Protein AF-A8DVG6-F1 (afdb_monomer_lite)

Foldseek 3Di:
DAELNDDDDDDLQLLCQDPPWPSVVCSVVQDQPPVSDRDDYHPHDPQLVVQVSVCSVPVAHADDPVDELVNSVVVCVVGVHDPVSHDPVHVCRNCVVVVVVVVVDVVVPPPPPVPPPDDDDDDDDDDDDDPDDPPCVVVVVVVVVCVVDLPPDPVSVVVVVVVVVVVVVVD

pLDDT: mean 78.02, std 19.77, range [29.88, 98.38]

Structure (mmCIF, N/CA/C/O backbone):
data_AF-A8DVG6-F1
#
_entry.id   AF-A8DVG6-F1
#
loop_
_atom_site.group_PDB
_atom_site.id
_atom_site.type_symbol
_atom_site.label_atom_id
_atom_site.label_alt_id
_atom_site.label_comp_id
_atom_site.label_asym_id
_atom_site.label_entity_id
_atom_site.label_seq_id
_atom_site.pdbx_PDB_ins_code
_atom_site.Cartn_x
_atom_site.Cartn_y
_atom_site.Cartn_z
_atom_site.occupancy
_atom_site.B_iso_or_equiv
_atom_site.auth_seq_id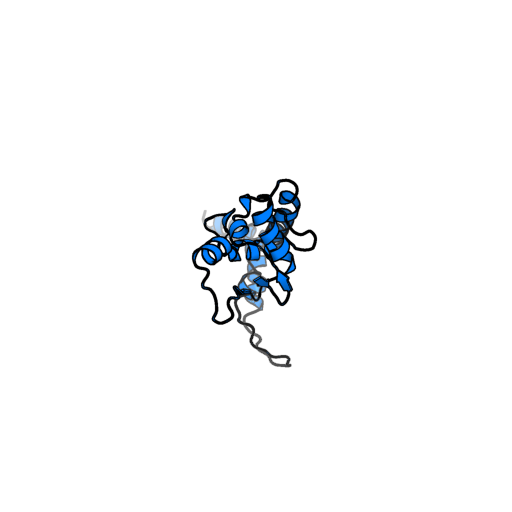
_atom_site.auth_comp_id
_atom_site.auth_asym_id
_atom_site.auth_atom_id
_atom_site.pdbx_PDB_model_num
ATOM 1 N N . ILE A 1 1 ? -8.497 -8.583 9.892 1.00 94.69 1 ILE A N 1
ATOM 2 C CA . ILE A 1 1 ? -8.525 -8.550 8.412 1.00 94.69 1 ILE A CA 1
ATOM 3 C C . ILE A 1 1 ? -7.588 -9.636 7.915 1.00 94.69 1 ILE A C 1
ATOM 5 O O . ILE A 1 1 ? -6.422 -9.610 8.275 1.00 94.69 1 ILE A O 1
ATOM 9 N N . ASN A 1 2 ? -8.093 -10.615 7.179 1.00 96.44 2 ASN A N 1
ATOM 10 C CA . ASN A 1 2 ? -7.319 -11.698 6.592 1.00 96.44 2 ASN A CA 1
ATOM 11 C C . ASN A 1 2 ? -7.076 -11.388 5.108 1.00 96.44 2 ASN A C 1
ATOM 13 O O . ASN A 1 2 ? -8.038 -11.193 4.368 1.00 96.44 2 ASN A O 1
ATOM 17 N N . VAL A 1 3 ? -5.812 -11.303 4.694 1.00 98.06 3 VAL A N 1
ATOM 18 C CA . VAL A 1 3 ? -5.409 -11.004 3.315 1.00 98.06 3 VAL A CA 1
ATOM 19 C C . VAL A 1 3 ? -4.512 -12.124 2.804 1.00 98.06 3 VAL A C 1
ATOM 21 O O . VAL A 1 3 ? -3.458 -12.367 3.383 1.00 98.06 3 VAL A O 1
ATOM 24 N N . GLY A 1 4 ? -4.937 -12.846 1.766 1.00 96.19 4 GLY A N 1
ATOM 25 C CA . GLY A 1 4 ? -4.164 -13.951 1.184 1.00 96.19 4 GLY A CA 1
ATOM 26 C C . GLY A 1 4 ? -3.824 -15.065 2.186 1.00 96.19 4 GLY A C 1
ATOM 27 O O . GLY A 1 4 ? -2.774 -15.693 2.083 1.00 96.19 4 GLY A O 1
ATOM 28 N N . GLY A 1 5 ? -4.658 -15.259 3.215 1.00 95.31 5 GLY A N 1
ATOM 29 C CA . GLY A 1 5 ? -4.416 -16.204 4.309 1.00 95.31 5 GLY A CA 1
ATOM 30 C C . GLY A 1 5 ? -3.637 -15.631 5.501 1.00 95.31 5 GLY A C 1
ATOM 31 O O . GLY A 1 5 ? -3.538 -16.298 6.532 1.00 95.31 5 GLY A O 1
ATOM 32 N N . PHE A 1 6 ? -3.123 -14.399 5.414 1.00 96.62 6 PHE A N 1
ATOM 33 C CA . PHE A 1 6 ? -2.393 -13.738 6.496 1.00 96.62 6 PHE A CA 1
ATOM 34 C C . PHE A 1 6 ? -3.321 -12.860 7.330 1.00 96.62 6 PHE A C 1
ATOM 36 O O . PHE A 1 6 ? -4.011 -11.972 6.827 1.00 96.62 6 PHE A O 1
ATOM 43 N N . ARG A 1 7 ? -3.334 -13.095 8.643 1.00 96.19 7 ARG A N 1
ATOM 44 C CA . ARG A 1 7 ? -4.193 -12.362 9.573 1.00 96.19 7 ARG A CA 1
ATOM 45 C C . ARG A 1 7 ? -3.511 -11.091 10.073 1.00 96.19 7 ARG A C 1
ATOM 47 O O . ARG A 1 7 ? -2.473 -11.138 10.724 1.00 96.19 7 ARG A O 1
ATOM 54 N N . HIS A 1 8 ? -4.169 -9.964 9.835 1.00 96.25 8 HIS A N 1
ATOM 55 C CA . HIS A 1 8 ? -3.801 -8.642 10.325 1.00 96.25 8 HIS A CA 1
ATOM 56 C C . HIS A 1 8 ? -4.822 -8.146 11.349 1.00 96.25 8 HIS A C 1
ATOM 58 O O . HIS A 1 8 ? -6.034 -8.136 11.094 1.00 96.25 8 HIS A O 1
ATOM 64 N N . GLU A 1 9 ? -4.328 -7.685 12.493 1.00 94.62 9 GLU A N 1
ATOM 65 C CA . GLU A 1 9 ? -5.139 -7.114 13.568 1.00 94.62 9 GLU A CA 1
ATOM 66 C C . GLU A 1 9 ? -4.859 -5.613 13.710 1.00 94.62 9 GLU A C 1
ATOM 68 O O . GLU A 1 9 ? -3.718 -5.147 13.627 1.00 94.62 9 GLU A O 1
ATOM 73 N N . THR A 1 10 ? -5.929 -4.833 13.849 1.00 94.88 10 THR A N 1
ATOM 74 C CA . THR A 1 10 ? -5.882 -3.371 13.948 1.00 94.88 10 THR A CA 1
ATOM 75 C C . THR A 1 10 ? -7.181 -2.840 14.554 1.00 94.88 10 THR A C 1
ATOM 77 O O . THR A 1 10 ? -8.168 -3.576 14.641 1.00 94.88 10 THR A O 1
ATOM 80 N N . SER A 1 11 ? -7.185 -1.582 14.999 1.00 94.25 11 SER A N 1
ATOM 81 C CA . SER A 1 11 ? -8.374 -0.933 15.545 1.00 94.25 11 SER A CA 1
ATOM 82 C C . SER A 1 11 ? -9.199 -0.266 14.445 1.00 94.25 11 SER A C 1
ATOM 84 O O . SER A 1 11 ? -8.673 0.172 13.423 1.00 94.25 11 SER A O 1
ATOM 86 N N . VAL A 1 12 ? -10.505 -0.129 14.689 1.00 93.25 12 VAL A N 1
ATOM 87 C CA . VAL A 1 12 ? -11.423 0.612 13.803 1.00 93.25 12 VAL A CA 1
ATOM 88 C C . VAL A 1 12 ? -10.947 2.056 13.612 1.00 93.25 12 VAL A C 1
ATOM 90 O O . VAL A 1 12 ? -10.972 2.559 12.497 1.00 93.25 12 VAL A O 1
ATOM 93 N N . SER A 1 13 ? -10.423 2.684 14.670 1.00 95.00 13 SER A N 1
ATOM 94 C CA . SER A 1 13 ? -9.873 4.042 14.607 1.00 95.00 13 SER A CA 1
ATOM 95 C C . SER A 1 13 ? -8.691 4.170 13.646 1.00 95.00 13 SER A C 1
ATOM 97 O O . SER A 1 13 ? -8.609 5.154 12.926 1.00 95.00 13 SER A O 1
ATOM 99 N N . THR A 1 14 ? -7.801 3.171 13.576 1.00 97.06 14 THR A N 1
ATOM 100 C CA . THR A 1 14 ? -6.689 3.188 12.614 1.00 97.06 14 THR A CA 1
ATOM 101 C C . THR A 1 14 ? -7.210 3.217 11.183 1.00 97.06 14 THR A C 1
ATOM 103 O O . THR A 1 14 ? -6.720 3.989 10.369 1.00 97.06 14 THR A O 1
ATOM 106 N N . LEU A 1 15 ? -8.237 2.425 10.877 1.00 96.50 15 LEU A N 1
ATOM 107 C CA . LEU A 1 15 ? -8.809 2.367 9.531 1.00 96.50 15 LEU A CA 1
ATOM 108 C C . LEU A 1 15 ? -9.528 3.663 9.121 1.00 96.50 15 LEU A C 1
ATOM 110 O O . LEU A 1 15 ? -9.704 3.906 7.934 1.00 96.50 15 LEU A O 1
ATOM 114 N N . GLN A 1 16 ? -9.908 4.504 10.084 1.00 95.75 16 GLN A N 1
ATOM 115 C CA . GLN A 1 16 ? -10.528 5.812 9.847 1.00 95.75 16 GLN A CA 1
ATOM 116 C C . GLN A 1 16 ? -9.510 6.940 9.633 1.00 95.75 16 GLN A C 1
ATOM 118 O O . GLN A 1 16 ? -9.902 8.042 9.260 1.00 95.75 16 GLN A O 1
ATOM 123 N N . ASN A 1 17 ? -8.212 6.691 9.850 1.00 97.25 17 ASN A N 1
ATOM 124 C CA . ASN A 1 17 ? -7.181 7.724 9.708 1.00 97.25 17 ASN A CA 1
ATOM 125 C C . ASN A 1 17 ? -7.035 8.233 8.267 1.00 97.25 17 ASN A C 1
ATOM 127 O O . ASN A 1 17 ? -6.629 9.376 8.073 1.00 97.25 17 ASN A O 1
ATOM 131 N N . ILE A 1 18 ? -7.346 7.394 7.275 1.00 97.19 18 ILE A N 1
ATOM 132 C CA . ILE A 1 18 ? -7.311 7.754 5.855 1.00 97.19 18 ILE A CA 1
ATOM 133 C C . ILE A 1 18 ? -8.742 7.632 5.310 1.00 97.19 18 ILE A C 1
ATOM 135 O O . ILE A 1 18 ? -9.175 6.513 5.020 1.00 97.19 18 ILE A O 1
ATOM 139 N N . PRO A 1 19 ? -9.500 8.741 5.225 1.00 95.88 19 PRO A N 1
ATOM 140 C CA . PRO A 1 19 ? -10.881 8.720 4.749 1.00 95.88 19 PRO A CA 1
ATOM 141 C C . PRO A 1 19 ? -10.953 8.407 3.251 1.00 95.88 19 PRO A C 1
ATOM 143 O O . PRO A 1 19 ? -9.937 8.410 2.560 1.00 95.88 19 PRO A O 1
ATOM 146 N N . ASP A 1 20 ? -12.165 8.150 2.759 1.00 95.19 20 ASP A N 1
ATOM 147 C CA . ASP A 1 20 ? -12.452 7.879 1.343 1.00 95.19 20 ASP A CA 1
ATOM 148 C C . ASP A 1 20 ? -11.704 6.671 0.754 1.00 95.19 20 ASP A C 1
ATOM 150 O O . ASP A 1 20 ? -11.517 6.555 -0.455 1.00 95.19 20 ASP A O 1
ATOM 154 N N . THR A 1 21 ? -11.326 5.723 1.611 1.00 97.44 21 THR A N 1
ATOM 155 C CA . THR A 1 21 ? -10.641 4.489 1.222 1.00 97.44 21 THR A CA 1
ATOM 156 C C . THR A 1 21 ? -11.493 3.266 1.525 1.00 97.44 21 THR A C 1
ATOM 158 O O . THR A 1 21 ? -12.369 3.280 2.391 1.00 97.44 21 THR A O 1
ATOM 161 N N . ARG A 1 22 ? -11.198 2.131 0.882 1.00 96.44 22 ARG A N 1
ATOM 162 C CA . ARG A 1 22 ? -11.956 0.890 1.115 1.00 96.44 22 ARG A CA 1
ATOM 163 C C . ARG A 1 22 ? -12.000 0.501 2.597 1.00 96.44 22 ARG A C 1
ATOM 165 O O . ARG A 1 22 ? -13.037 0.050 3.084 1.00 96.44 22 ARG A O 1
ATOM 172 N N . LEU A 1 23 ? -10.885 0.646 3.316 1.00 96.31 23 LEU A N 1
ATOM 173 C CA . LEU A 1 23 ? -10.833 0.269 4.728 1.00 96.31 23 LEU A CA 1
ATOM 174 C C . LEU A 1 23 ? -11.576 1.260 5.628 1.00 96.31 23 LEU A C 1
ATOM 176 O O . LEU A 1 23 ? -12.167 0.807 6.610 1.00 96.31 23 LEU A O 1
ATOM 180 N N . SER A 1 24 ? -11.606 2.557 5.300 1.00 95.94 24 SER A N 1
ATOM 181 C CA . SER A 1 24 ? -12.407 3.522 6.067 1.00 95.94 24 SER A CA 1
ATOM 182 C C . SER A 1 24 ? -13.899 3.226 5.924 1.00 95.94 24 SER A C 1
ATOM 184 O O . SER A 1 24 ? -14.617 3.174 6.921 1.00 95.94 24 SER A O 1
ATOM 186 N N . TRP A 1 25 ? -14.346 2.878 4.716 1.00 94.19 25 TRP A N 1
ATOM 187 C CA . TRP A 1 25 ? -15.733 2.492 4.446 1.00 94.19 25 TRP A CA 1
ATOM 188 C C . TRP A 1 25 ? -16.127 1.216 5.192 1.00 94.19 25 TRP A C 1
ATOM 190 O O . TRP A 1 25 ? -17.243 1.102 5.703 1.00 94.19 25 TRP A O 1
ATOM 200 N N . ILE A 1 26 ? -15.206 0.252 5.290 1.00 92.38 26 ILE A N 1
ATOM 201 C CA . ILE A 1 26 ? -15.401 -0.954 6.101 1.00 92.38 26 ILE A CA 1
ATOM 202 C C . ILE A 1 26 ? -15.481 -0.603 7.584 1.00 92.38 26 ILE A C 1
ATOM 204 O O . ILE A 1 26 ? -16.302 -1.174 8.293 1.00 92.38 26 ILE A O 1
ATOM 208 N N . ALA A 1 27 ? -14.645 0.315 8.070 1.00 92.19 27 ALA A N 1
ATOM 209 C CA . ALA A 1 27 ? -14.653 0.742 9.464 1.00 92.19 27 ALA A CA 1
ATOM 210 C C . ALA A 1 27 ? -15.994 1.387 9.849 1.00 92.19 27 ALA A C 1
ATOM 212 O O . ALA A 1 27 ? -16.570 1.030 10.881 1.00 92.19 27 ALA A O 1
ATOM 213 N N . GLU A 1 28 ? -16.513 2.266 8.991 1.00 89.88 28 GLU A N 1
ATOM 214 C CA . GLU A 1 28 ? -17.798 2.956 9.156 1.00 89.88 28 GLU A CA 1
ATOM 215 C C . GLU A 1 28 ? -18.992 2.001 9.114 1.00 89.88 28 GLU A C 1
ATOM 217 O O . GLU A 1 28 ? -19.860 2.056 9.982 1.00 89.88 28 GLU A O 1
ATOM 222 N N . ASN A 1 29 ? -19.004 1.074 8.155 1.00 87.38 29 ASN A N 1
ATOM 223 C CA . ASN A 1 29 ? -20.103 0.125 7.960 1.00 87.38 29 ASN A CA 1
ATOM 224 C C . ASN A 1 29 ? -19.884 -1.206 8.685 1.00 87.38 29 ASN A C 1
ATOM 226 O O . ASN A 1 29 ? -20.497 -2.217 8.339 1.00 87.38 29 ASN A O 1
ATOM 230 N N . SER A 1 30 ? -18.980 -1.240 9.665 1.00 79.31 30 SER A N 1
ATOM 231 C CA . SER A 1 30 ? -18.572 -2.498 10.276 1.00 79.31 30 SER A CA 1
ATOM 232 C C . SER A 1 30 ? -19.688 -3.112 11.123 1.00 79.31 30 SER A C 1
ATOM 234 O O . SER A 1 30 ? -19.891 -2.755 12.284 1.00 79.31 30 SER A O 1
ATOM 236 N N . THR A 1 31 ? -20.386 -4.094 10.556 1.00 72.06 31 THR A N 1
ATOM 237 C CA . THR A 1 31 ? -21.372 -4.897 11.277 1.00 72.06 31 THR A CA 1
ATOM 238 C C . THR A 1 31 ? -20.671 -5.936 12.139 1.00 72.06 31 THR A C 1
ATOM 240 O O . THR A 1 31 ? -19.675 -6.547 11.751 1.00 72.06 31 THR A O 1
ATOM 243 N N . VAL A 1 32 ? -21.183 -6.127 13.346 1.00 73.62 32 VAL A N 1
ATOM 244 C CA . VAL A 1 32 ? -20.707 -7.165 14.253 1.00 73.62 32 VAL A CA 1
ATOM 245 C C . VAL A 1 32 ? -21.333 -8.490 13.807 1.00 73.62 32 VAL A C 1
ATOM 247 O O . VAL A 1 32 ? -22.556 -8.575 13.728 1.00 73.62 32 VAL A O 1
ATOM 250 N N . ASN A 1 33 ? -20.519 -9.499 13.472 1.00 70.56 33 ASN A N 1
ATOM 251 C CA . ASN A 1 33 ? -21.037 -10.830 13.119 1.00 70.56 33 ASN A CA 1
ATOM 252 C C . ASN A 1 33 ? -21.679 -11.503 14.347 1.00 70.56 33 ASN A C 1
ATOM 254 O O . ASN A 1 33 ? -21.423 -11.084 15.476 1.00 70.56 33 ASN A O 1
ATOM 258 N N . GLU A 1 34 ? -22.444 -12.581 14.139 1.00 62.72 34 GLU A N 1
ATOM 259 C CA . GLU A 1 34 ? -23.139 -13.336 15.204 1.00 62.72 34 GLU A CA 1
ATOM 260 C C . GLU A 1 34 ? -22.212 -13.746 16.371 1.00 62.72 34 GLU A C 1
ATOM 262 O O . GLU A 1 34 ? -22.628 -13.745 17.527 1.00 62.72 34 GLU A O 1
ATOM 267 N N . ASP A 1 35 ? -20.924 -13.974 16.090 1.00 68.44 35 ASP A N 1
ATOM 268 C CA . ASP A 1 35 ? -19.878 -14.310 17.070 1.00 68.44 35 ASP A CA 1
ATOM 269 C C . ASP A 1 35 ? -19.210 -13.099 17.757 1.00 68.44 35 ASP A C 1
ATOM 271 O O . ASP A 1 35 ? -18.145 -13.225 18.369 1.00 68.44 35 ASP A O 1
ATOM 275 N N . ASN A 1 36 ? -19.756 -11.891 17.613 1.00 67.06 36 ASN A N 1
ATOM 276 C CA . ASN A 1 36 ? -19.136 -10.632 18.042 1.00 67.06 36 ASN A CA 1
ATOM 277 C C . ASN A 1 36 ? -17.747 -10.332 17.435 1.00 67.06 36 ASN A C 1
ATOM 279 O O . ASN A 1 36 ? -17.012 -9.467 17.920 1.00 67.06 36 ASN A O 1
ATOM 283 N N . LYS A 1 37 ? -17.373 -11.012 16.346 1.00 68.94 37 LYS A N 1
ATOM 284 C CA . LYS A 1 37 ? -16.087 -10.826 15.658 1.00 68.94 37 LYS A CA 1
ATOM 285 C C . LYS A 1 37 ? -16.269 -10.001 14.387 1.00 68.94 37 LYS A C 1
ATOM 287 O O . LYS A 1 37 ? -17.141 -10.290 13.577 1.00 68.94 37 LYS A O 1
ATOM 292 N N . ARG A 1 38 ? -15.413 -8.995 14.191 1.00 83.75 38 ARG A N 1
ATOM 293 C CA . ARG A 1 38 ? -15.293 -8.249 12.927 1.00 83.75 38 ARG A CA 1
ATOM 294 C C . ARG A 1 38 ? -14.127 -8.819 12.128 1.00 83.75 38 ARG A C 1
ATOM 296 O O . ARG A 1 38 ? -12.977 -8.428 12.330 1.00 83.75 38 ARG A O 1
ATOM 303 N N . GLU A 1 39 ? -14.420 -9.782 11.260 1.00 89.88 39 GLU A N 1
ATOM 304 C CA . GLU A 1 39 ? -13.427 -10.431 10.404 1.00 89.88 39 GLU A CA 1
ATOM 305 C C . GLU A 1 39 ? -13.786 -10.239 8.929 1.00 89.88 39 GLU A C 1
ATOM 307 O O . GLU A 1 39 ? -14.922 -10.455 8.522 1.00 89.88 39 GLU A O 1
ATOM 312 N N . TYR A 1 40 ? -12.799 -9.806 8.146 1.00 92.38 40 TYR A N 1
ATOM 313 C CA . TYR A 1 40 ? -12.920 -9.525 6.716 1.00 92.38 40 TYR A CA 1
ATOM 314 C C . TYR A 1 40 ? -11.855 -10.314 5.978 1.00 92.38 40 TYR A C 1
ATOM 316 O O . TYR A 1 40 ? -10.721 -10.359 6.461 1.00 92.38 40 TYR A O 1
ATOM 324 N N . PHE A 1 41 ? -12.208 -10.885 4.830 1.00 94.88 41 PHE A N 1
ATOM 325 C CA . PHE A 1 41 ? -11.331 -11.720 4.017 1.00 94.88 41 PHE A CA 1
ATOM 326 C C . PHE A 1 41 ? -11.116 -11.082 2.647 1.00 94.88 41 PHE A C 1
ATOM 328 O O . PHE A 1 41 ? -12.071 -10.649 2.004 1.00 94.88 41 PHE A O 1
ATOM 335 N N . PHE A 1 42 ? -9.862 -11.045 2.207 1.00 97.06 42 PHE A N 1
ATOM 336 C CA . PHE A 1 42 ? -9.455 -10.527 0.909 1.00 97.06 42 PHE A CA 1
ATOM 337 C C . PHE A 1 42 ? -8.482 -11.500 0.255 1.00 97.06 42 PHE A C 1
A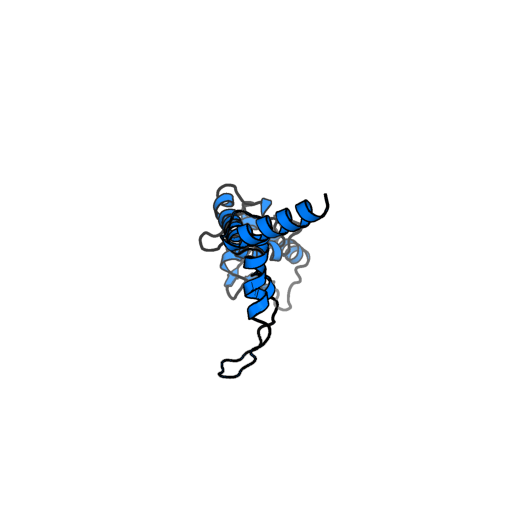TOM 339 O O . PHE A 1 42 ? -7.440 -11.817 0.826 1.00 97.06 42 PHE A O 1
ATOM 346 N N . ASP A 1 43 ? -8.794 -11.941 -0.957 1.00 97.38 43 ASP A N 1
ATOM 347 C CA . ASP A 1 43 ? -7.889 -12.756 -1.769 1.00 97.38 43 ASP A CA 1
ATOM 348 C C . ASP A 1 43 ? -6.910 -11.851 -2.534 1.00 97.38 43 ASP A C 1
ATOM 350 O O . ASP A 1 43 ? -7.008 -11.669 -3.745 1.00 97.38 43 ASP A O 1
ATOM 354 N N . ARG A 1 44 ? -6.060 -11.146 -1.777 1.00 97.25 44 ARG A N 1
ATOM 355 C CA . ARG A 1 44 ? -5.102 -10.138 -2.265 1.00 97.25 44 ARG A CA 1
ATOM 356 C C . ARG A 1 44 ? -3.706 -10.397 -1.709 1.00 97.25 44 ARG A C 1
ATOM 358 O O . ARG A 1 44 ? -3.515 -11.268 -0.859 1.00 97.25 44 ARG A O 1
ATOM 365 N N . HIS A 1 45 ? -2.726 -9.620 -2.166 1.00 96.31 45 HIS A N 1
ATOM 366 C CA . HIS A 1 45 ? -1.330 -9.836 -1.810 1.00 96.31 45 HIS A CA 1
ATOM 367 C C . HIS A 1 45 ? -1.023 -9.418 -0.349 1.00 96.31 45 HIS A C 1
ATOM 369 O O . HIS A 1 45 ? -1.075 -8.229 -0.020 1.00 96.31 45 HIS A O 1
ATOM 375 N N . PRO A 1 46 ? -0.596 -10.341 0.537 1.00 96.19 46 PRO A N 1
ATOM 376 C CA . PRO A 1 46 ? -0.377 -10.040 1.958 1.00 96.19 46 PRO A CA 1
ATOM 377 C C . PRO A 1 46 ? 0.763 -9.037 2.197 1.00 96.19 46 PRO A C 1
ATOM 379 O O . PRO A 1 46 ? 0.628 -8.115 2.999 1.00 96.19 46 PRO A O 1
ATOM 382 N N . THR A 1 47 ? 1.879 -9.158 1.465 1.00 95.00 47 THR A N 1
ATOM 383 C CA . THR A 1 47 ? 3.027 -8.241 1.608 1.00 95.00 47 THR A CA 1
ATOM 384 C C . THR A 1 47 ? 2.698 -6.800 1.215 1.00 95.00 47 THR A C 1
ATOM 386 O O . THR A 1 47 ? 3.114 -5.879 1.915 1.00 95.00 47 THR A O 1
ATOM 389 N N . ALA A 1 48 ? 1.927 -6.582 0.142 1.00 96.69 48 ALA A N 1
ATOM 390 C CA . ALA A 1 48 ? 1.459 -5.244 -0.223 1.00 96.69 48 ALA A CA 1
ATOM 391 C C . ALA A 1 48 ? 0.556 -4.667 0.871 1.00 96.69 48 ALA A C 1
ATOM 393 O O . ALA A 1 48 ? 0.729 -3.520 1.290 1.00 96.69 48 ALA A O 1
ATOM 394 N N . PHE A 1 49 ? -0.350 -5.494 1.405 1.00 97.88 49 PHE A N 1
ATOM 395 C CA . PHE A 1 49 ? -1.260 -5.071 2.460 1.00 97.88 49 PHE A CA 1
ATOM 396 C C . PHE A 1 49 ? -0.543 -4.622 3.739 1.00 97.88 49 PHE A C 1
ATOM 398 O O . PHE A 1 49 ? -1.033 -3.731 4.431 1.00 97.88 49 PHE A O 1
ATOM 405 N N . CYS A 1 50 ? 0.642 -5.157 4.049 1.00 97.00 50 CYS A N 1
ATOM 406 C CA . CYS A 1 50 ? 1.456 -4.640 5.151 1.00 97.00 50 CYS A CA 1
ATOM 407 C C . CYS A 1 50 ? 1.764 -3.143 4.995 1.00 97.00 50 CYS A C 1
ATOM 409 O O . CYS A 1 50 ? 1.654 -2.402 5.973 1.00 97.00 50 CYS A O 1
ATOM 411 N N . GLN A 1 51 ? 2.123 -2.690 3.789 1.00 97.62 51 GLN A N 1
ATOM 412 C CA . GLN A 1 51 ? 2.408 -1.273 3.540 1.00 97.62 51 GLN A CA 1
ATOM 413 C C . GLN A 1 51 ? 1.142 -0.429 3.529 1.00 97.62 51 GLN A C 1
ATOM 415 O O . GLN A 1 51 ? 1.121 0.640 4.137 1.00 97.62 51 GLN A O 1
ATOM 420 N N . VAL A 1 52 ? 0.067 -0.955 2.939 1.00 98.19 52 VAL A N 1
ATOM 421 C CA . VAL A 1 52 ? -1.266 -0.343 2.998 1.00 98.19 52 VAL A CA 1
ATOM 422 C C . VAL A 1 52 ? -1.655 -0.102 4.452 1.00 98.19 52 VAL A C 1
ATOM 424 O O . VAL A 1 52 ? -1.905 1.030 4.835 1.00 98.19 52 VAL A O 1
ATOM 427 N N . LEU A 1 53 ? -1.624 -1.124 5.310 1.00 98.12 53 LEU A N 1
ATOM 428 C CA . LEU A 1 53 ? -2.005 -0.990 6.714 1.00 98.12 53 LEU A CA 1
ATOM 429 C C . LEU A 1 53 ? -1.062 -0.070 7.504 1.00 98.12 53 LEU A C 1
ATOM 431 O O . LEU A 1 53 ? -1.508 0.644 8.403 1.00 98.12 53 LEU A O 1
ATOM 435 N N . ASN A 1 54 ? 0.234 -0.066 7.188 1.00 97.88 54 ASN A N 1
ATOM 436 C CA . ASN A 1 54 ? 1.175 0.867 7.800 1.00 97.88 54 ASN A CA 1
ATOM 437 C C . ASN A 1 54 ? 0.870 2.318 7.428 1.00 97.88 54 ASN A C 1
ATOM 439 O O . ASN A 1 54 ? 0.967 3.170 8.307 1.00 97.88 54 ASN A O 1
ATOM 443 N N . PHE A 1 55 ? 0.412 2.590 6.205 1.00 98.38 55 PHE A N 1
ATOM 444 C CA . PHE A 1 55 ? -0.035 3.924 5.812 1.00 98.38 55 PHE A CA 1
ATOM 445 C C . PHE A 1 55 ? -1.183 4.431 6.700 1.00 98.38 55 PHE A C 1
ATOM 447 O O . PHE A 1 55 ? -1.106 5.548 7.201 1.00 98.38 55 PHE A O 1
ATOM 454 N N . TYR A 1 56 ? -2.168 3.589 7.040 1.00 98.25 56 TYR A N 1
ATOM 455 C CA . TYR A 1 56 ? -3.214 3.962 8.012 1.00 98.25 56 TYR A CA 1
ATOM 456 C C . TYR A 1 56 ? -2.671 4.217 9.425 1.00 98.25 56 TYR A C 1
ATOM 458 O O . TYR A 1 56 ? -3.261 4.971 10.195 1.00 98.25 56 TYR A O 1
ATOM 466 N N . ARG A 1 57 ? -1.553 3.589 9.806 1.00 98.25 57 ARG A N 1
ATOM 467 C CA . ARG A 1 57 ? -0.946 3.761 11.137 1.00 98.25 57 ARG A CA 1
ATOM 468 C C . ARG A 1 57 ? -0.080 5.012 11.234 1.00 98.25 57 ARG A C 1
ATOM 470 O O . ARG A 1 57 ? -0.068 5.647 12.284 1.00 98.25 57 ARG A O 1
ATOM 477 N N . THR A 1 58 ? 0.678 5.327 10.187 1.00 97.69 58 THR A N 1
ATOM 478 C CA . THR A 1 58 ? 1.735 6.351 10.221 1.00 97.69 58 THR A CA 1
ATOM 479 C C . THR A 1 58 ? 1.417 7.588 9.389 1.00 97.69 58 THR A C 1
ATOM 481 O O . THR A 1 58 ? 2.062 8.616 9.584 1.00 97.69 58 THR A O 1
ATOM 484 N N . GLY A 1 59 ? 0.475 7.491 8.448 1.00 97.25 59 GLY A N 1
ATOM 485 C CA . GLY A 1 59 ? 0.226 8.502 7.422 1.00 97.25 59 GLY A CA 1
ATOM 486 C C . GLY A 1 59 ? 1.312 8.579 6.345 1.00 97.25 59 GLY A C 1
ATOM 487 O O . GLY A 1 59 ? 1.292 9.511 5.551 1.00 97.25 59 GLY A O 1
ATOM 488 N N . LYS A 1 60 ? 2.267 7.637 6.317 1.00 97.56 60 LYS A N 1
ATOM 489 C CA . LYS A 1 60 ? 3.392 7.619 5.368 1.00 97.56 60 LYS A CA 1
ATOM 490 C C . LYS A 1 60 ? 3.346 6.382 4.487 1.00 97.56 60 LYS A C 1
ATOM 492 O O . LYS A 1 60 ? 3.433 5.262 4.998 1.00 97.56 60 LYS A O 1
ATOM 497 N N . LEU A 1 61 ? 3.189 6.582 3.181 1.00 97.69 61 LEU A N 1
ATOM 498 C CA . LEU A 1 61 ? 3.067 5.495 2.215 1.00 97.69 61 LEU A CA 1
ATOM 499 C C . LEU A 1 61 ? 4.442 5.133 1.646 1.00 97.69 61 LEU A C 1
ATOM 501 O O . LEU A 1 61 ? 5.099 5.952 1.007 1.00 97.69 61 LEU A O 1
ATOM 505 N N . HIS A 1 62 ? 4.859 3.885 1.847 1.00 96.75 62 HIS A N 1
ATOM 506 C CA . HIS A 1 62 ? 6.126 3.356 1.349 1.00 96.75 62 HIS A CA 1
ATOM 507 C C . HIS A 1 62 ? 5.890 2.167 0.415 1.00 96.75 62 HIS A C 1
ATOM 509 O O . HIS A 1 62 ? 5.019 1.335 0.665 1.00 96.75 62 HIS A O 1
ATOM 515 N N . CYS A 1 63 ? 6.699 2.063 -0.639 1.00 94.44 63 CYS A N 1
ATOM 516 C CA . CYS A 1 63 ? 6.697 0.906 -1.533 1.00 94.44 63 CYS A CA 1
ATOM 517 C C . CYS A 1 63 ? 7.467 -0.263 -0.886 1.00 94.44 63 CYS A C 1
ATOM 519 O O . CYS A 1 63 ? 8.562 -0.036 -0.357 1.00 94.44 63 CYS A O 1
ATOM 521 N N . PRO A 1 64 ? 6.952 -1.509 -0.918 1.00 93.94 64 PRO A N 1
ATOM 522 C CA . PRO A 1 64 ? 7.734 -2.682 -0.533 1.00 93.94 64 PRO A CA 1
ATOM 523 C C . PRO A 1 64 ? 8.971 -2.844 -1.431 1.00 93.94 64 PRO A C 1
ATOM 525 O O . PRO A 1 64 ? 8.888 -2.619 -2.633 1.00 93.94 64 PRO A O 1
ATOM 528 N N . THR A 1 65 ? 10.101 -3.288 -0.871 1.00 89.69 65 THR A N 1
ATOM 529 C CA . THR A 1 65 ? 11.345 -3.531 -1.633 1.00 89.69 65 THR A CA 1
ATOM 530 C C . THR A 1 65 ? 11.265 -4.750 -2.547 1.00 89.69 65 THR A C 1
ATOM 532 O O . THR A 1 65 ? 11.911 -4.783 -3.587 1.00 89.69 65 THR A O 1
ATOM 535 N N . GLU A 1 66 ? 10.456 -5.741 -2.172 1.00 88.94 66 GLU A N 1
ATOM 536 C CA . GLU A 1 66 ? 10.322 -7.020 -2.884 1.00 88.94 66 GLU A CA 1
ATOM 537 C C . GLU A 1 66 ? 9.253 -6.990 -3.991 1.00 88.94 66 GLU A C 1
ATOM 539 O O . GLU A 1 66 ? 8.890 -8.034 -4.529 1.00 88.94 66 GLU A O 1
ATOM 544 N N . MET A 1 67 ? 8.687 -5.818 -4.293 1.00 90.31 67 MET A N 1
ATOM 545 C CA . MET A 1 67 ? 7.564 -5.661 -5.216 1.00 90.31 67 MET A CA 1
ATOM 546 C C . MET A 1 67 ? 7.863 -4.560 -6.232 1.00 90.31 67 MET A C 1
ATOM 548 O O . MET A 1 67 ? 8.344 -3.490 -5.866 1.00 90.31 67 MET A O 1
ATOM 552 N N . CYS A 1 68 ? 7.568 -4.814 -7.508 1.00 90.88 68 CYS A N 1
ATOM 553 C CA . CYS A 1 68 ? 7.686 -3.792 -8.543 1.00 90.88 68 CYS A CA 1
ATOM 554 C C . CYS A 1 68 ? 6.532 -2.779 -8.460 1.00 90.88 68 CYS A C 1
ATOM 556 O O . CYS A 1 68 ? 5.439 -3.101 -7.989 1.00 90.88 68 CYS A O 1
ATOM 558 N N . GLY A 1 69 ? 6.772 -1.567 -8.970 1.00 92.38 69 GLY A N 1
ATOM 559 C CA . GLY A 1 69 ? 5.792 -0.476 -8.979 1.00 92.38 69 GLY A CA 1
ATOM 560 C C . GLY A 1 69 ? 4.416 -0.867 -9.532 1.00 92.38 69 GLY A C 1
ATOM 561 O O . GLY A 1 69 ? 3.447 -0.727 -8.793 1.00 92.38 69 GLY A O 1
ATOM 562 N N . PRO A 1 70 ? 4.314 -1.447 -10.746 1.00 91.38 70 PRO A N 1
ATOM 563 C CA . PRO A 1 70 ? 3.026 -1.812 -11.345 1.00 91.38 70 PRO A CA 1
ATOM 564 C C . PRO A 1 70 ? 2.196 -2.786 -10.499 1.00 91.38 70 PRO A C 1
ATOM 566 O O . PRO A 1 70 ? 0.994 -2.608 -10.334 1.00 91.38 70 PRO A O 1
ATOM 569 N N . MET A 1 71 ? 2.833 -3.793 -9.891 1.00 93.25 71 MET A N 1
ATOM 570 C CA . MET A 1 71 ? 2.128 -4.726 -9.003 1.00 93.25 71 MET A CA 1
ATOM 571 C C . MET A 1 71 ? 1.614 -4.023 -7.740 1.00 93.25 71 MET A C 1
ATOM 573 O O . MET A 1 71 ? 0.527 -4.334 -7.253 1.00 93.25 71 MET A O 1
ATOM 577 N N . PHE A 1 72 ? 2.385 -3.079 -7.191 1.00 95.75 72 PHE A N 1
ATOM 578 C CA . PHE A 1 72 ? 1.943 -2.313 -6.029 1.00 95.75 72 PHE A CA 1
ATOM 579 C C . PHE A 1 72 ? 0.844 -1.306 -6.392 1.00 95.75 72 PHE A C 1
ATOM 581 O O . PHE A 1 72 ? -0.083 -1.126 -5.609 1.00 95.75 72 PHE A O 1
ATOM 588 N N . GLU A 1 73 ? 0.900 -0.707 -7.583 1.00 95.19 73 GLU A N 1
ATOM 589 C CA . GLU A 1 73 ? -0.127 0.188 -8.130 1.00 95.19 73 GLU A CA 1
ATOM 590 C C . GLU A 1 73 ? -1.501 -0.497 -8.174 1.00 95.19 73 GLU A C 1
ATOM 592 O O . GLU A 1 73 ? -2.481 0.052 -7.671 1.00 95.19 73 GLU A O 1
ATOM 597 N N . GLU A 1 74 ? -1.572 -1.735 -8.676 1.00 96.19 74 GLU A N 1
ATOM 598 C CA . GLU A 1 74 ? -2.811 -2.527 -8.685 1.00 96.19 74 GLU A CA 1
ATOM 599 C C . GLU A 1 74 ? -3.406 -2.706 -7.279 1.00 96.19 74 GLU A C 1
ATOM 601 O O . GLU A 1 74 ? -4.626 -2.648 -7.087 1.00 96.19 74 GLU A O 1
ATOM 606 N N . GLU A 1 75 ? -2.551 -2.903 -6.274 1.00 97.75 7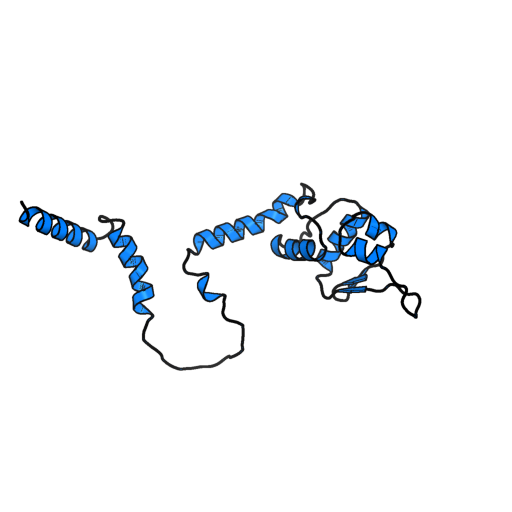5 GLU A N 1
ATOM 607 C CA . GLU A 1 75 ? -2.976 -2.991 -4.880 1.00 97.75 75 GLU A CA 1
ATOM 608 C C . GLU A 1 75 ? -3.448 -1.631 -4.352 1.00 97.75 75 GLU A C 1
ATOM 610 O O . GLU A 1 75 ? -4.515 -1.559 -3.743 1.00 97.75 75 GLU A O 1
ATOM 615 N N . LEU A 1 76 ? -2.726 -0.537 -4.614 1.00 97.56 76 LEU A N 1
ATOM 616 C CA . LEU A 1 76 ? -3.143 0.811 -4.205 1.00 97.56 76 LEU A CA 1
ATOM 617 C C . LEU A 1 76 ? -4.516 1.176 -4.781 1.00 97.56 76 LEU A C 1
ATOM 619 O O . LEU A 1 76 ? -5.395 1.612 -4.031 1.00 97.56 76 LEU A O 1
ATOM 623 N N . ILE A 1 77 ? -4.743 0.890 -6.065 1.00 97.62 77 ILE A N 1
ATOM 624 C CA . ILE A 1 77 ? -6.038 1.068 -6.732 1.00 97.62 77 ILE A CA 1
ATOM 625 C C . ILE A 1 77 ? -7.118 0.238 -6.033 1.00 97.62 77 ILE A C 1
ATOM 627 O O . ILE A 1 77 ? -8.199 0.749 -5.734 1.00 97.62 77 ILE A O 1
ATOM 631 N N . PHE A 1 78 ? -6.836 -1.032 -5.721 1.00 98.19 78 PHE A N 1
ATOM 632 C CA . PHE A 1 78 ? -7.789 -1.886 -5.015 1.00 98.19 78 PHE A CA 1
ATOM 633 C C . PHE A 1 78 ? -8.184 -1.294 -3.654 1.00 98.19 78 PHE A C 1
ATOM 635 O O . PHE A 1 78 ? -9.374 -1.250 -3.323 1.00 98.19 78 PHE A O 1
ATOM 642 N N . TRP A 1 79 ? -7.218 -0.819 -2.868 1.00 98.06 79 TRP A N 1
ATOM 643 C CA . TRP A 1 79 ? -7.466 -0.245 -1.542 1.00 98.06 79 TRP A CA 1
ATOM 644 C C . TRP A 1 79 ? -8.014 1.191 -1.582 1.00 98.06 79 TRP A C 1
ATOM 646 O O . TRP A 1 79 ? -8.493 1.678 -0.553 1.00 98.06 79 TRP A O 1
ATOM 656 N N . GLY A 1 80 ? -8.026 1.821 -2.759 1.00 97.69 80 GLY A N 1
ATOM 657 C CA . GLY A 1 80 ? -8.508 3.185 -2.974 1.00 97.69 80 GLY A CA 1
ATOM 658 C C . GLY A 1 80 ? -7.529 4.247 -2.477 1.00 97.69 80 GLY A C 1
ATOM 659 O O . GLY A 1 80 ? -7.961 5.265 -1.953 1.00 97.69 80 GLY A O 1
ATOM 660 N N . ILE A 1 81 ? -6.224 3.987 -2.574 1.00 98.00 81 ILE A N 1
ATOM 661 C CA . ILE A 1 81 ? -5.161 4.901 -2.138 1.00 98.00 81 ILE A CA 1
ATOM 662 C C . ILE A 1 81 ? -4.515 5.530 -3.373 1.00 98.00 81 ILE A C 1
ATOM 664 O O . ILE A 1 81 ? -4.193 4.826 -4.328 1.00 98.00 81 ILE A O 1
ATOM 668 N N . ASP A 1 82 ? -4.309 6.848 -3.346 1.00 96.06 82 ASP A N 1
ATOM 669 C CA . ASP A 1 82 ? -3.634 7.568 -4.429 1.00 96.06 82 ASP A CA 1
ATOM 670 C C . ASP A 1 82 ? -2.114 7.351 -4.342 1.00 96.06 82 ASP A C 1
ATOM 672 O O . ASP A 1 82 ? -1.480 7.652 -3.326 1.00 96.06 82 ASP A O 1
ATOM 676 N N . GLU A 1 83 ? -1.512 6.863 -5.428 1.00 93.94 83 GLU A N 1
ATOM 677 C CA . GLU A 1 83 ? -0.064 6.661 -5.553 1.00 93.94 83 GLU A CA 1
ATOM 678 C C . GLU A 1 83 ? 0.747 7.941 -5.309 1.00 93.94 83 GLU A C 1
ATOM 680 O O . GLU A 1 83 ? 1.890 7.880 -4.855 1.00 93.94 83 GLU A O 1
ATOM 685 N N . LYS A 1 84 ? 0.153 9.119 -5.534 1.00 93.69 84 LYS A N 1
ATOM 686 C CA . LYS A 1 84 ? 0.816 10.414 -5.324 1.00 93.69 84 LYS A CA 1
ATOM 687 C C . LYS A 1 84 ? 1.104 10.711 -3.855 1.00 93.69 84 LYS A C 1
ATOM 689 O O . LYS A 1 84 ? 1.857 11.636 -3.563 1.00 93.69 84 LYS A O 1
ATOM 694 N N . GLN A 1 85 ? 0.517 9.948 -2.933 1.00 95.50 85 GLN A N 1
ATOM 695 C CA . GLN A 1 85 ? 0.794 10.043 -1.498 1.00 95.50 85 GLN A CA 1
ATOM 696 C C . GLN A 1 85 ? 2.086 9.320 -1.092 1.00 95.50 85 GLN A C 1
ATOM 698 O O . GLN A 1 85 ? 2.442 9.316 0.086 1.00 95.50 85 GLN A O 1
ATOM 703 N N . MET A 1 86 ? 2.775 8.682 -2.039 1.00 96.69 86 MET A N 1
ATOM 704 C CA . MET A 1 86 ? 3.997 7.943 -1.767 1.00 96.69 86 MET A CA 1
ATOM 705 C C . MET A 1 86 ? 5.137 8.852 -1.306 1.00 96.69 86 MET A C 1
ATOM 707 O O . MET A 1 86 ? 5.391 9.919 -1.864 1.00 96.69 86 MET A O 1
ATOM 711 N N . GLU A 1 87 ? 5.865 8.394 -0.291 1.00 97.19 87 GLU A N 1
ATOM 712 C CA . GLU A 1 87 ? 6.984 9.139 0.265 1.00 97.19 87 GLU A CA 1
ATOM 713 C C . GLU A 1 87 ? 8.145 9.252 -0.742 1.00 97.19 87 GLU A C 1
ATOM 715 O O . GLU A 1 87 ? 8.453 8.289 -1.459 1.00 97.19 87 GLU A O 1
ATOM 720 N N . PRO A 1 88 ? 8.883 10.381 -0.744 1.00 95.44 88 PRO A N 1
ATOM 721 C CA . PRO A 1 88 ? 9.968 10.619 -1.698 1.00 95.44 88 PRO A CA 1
ATOM 722 C C . PRO A 1 88 ? 11.061 9.545 -1.711 1.00 95.44 88 PRO A C 1
ATOM 724 O O . PRO A 1 88 ? 11.680 9.311 -2.746 1.00 95.44 88 PRO A O 1
ATOM 727 N N . CYS A 1 89 ? 11.306 8.872 -0.579 1.00 94.25 89 CYS A N 1
ATOM 728 C CA . CYS A 1 89 ? 12.313 7.812 -0.491 1.00 94.25 89 CYS A CA 1
ATOM 729 C C . CYS A 1 89 ? 11.957 6.554 -1.300 1.00 94.25 89 CYS A C 1
ATOM 731 O O . CYS A 1 89 ? 12.852 5.773 -1.611 1.00 94.25 89 CYS A O 1
ATOM 733 N N . CYS A 1 90 ? 10.680 6.359 -1.639 1.00 94.12 90 CYS A N 1
ATOM 734 C CA . CYS A 1 90 ? 10.197 5.204 -2.394 1.00 94.12 90 CYS A CA 1
ATOM 735 C C . CYS A 1 90 ? 9.823 5.551 -3.838 1.00 94.12 90 CYS A C 1
ATOM 737 O O . CYS A 1 90 ? 9.797 4.653 -4.677 1.00 94.12 90 CYS A O 1
ATOM 739 N N . TRP A 1 91 ? 9.566 6.832 -4.132 1.00 93.25 91 TRP A N 1
ATOM 740 C CA . TRP A 1 91 ? 9.069 7.278 -5.434 1.00 93.25 91 TRP A CA 1
ATOM 741 C C . TRP A 1 91 ? 9.947 6.823 -6.605 1.00 93.25 91 TRP A C 1
ATOM 743 O O . TRP A 1 91 ? 9.437 6.256 -7.563 1.00 93.25 91 TRP A O 1
ATOM 753 N N . GLY A 1 92 ? 11.271 6.991 -6.502 1.00 91.94 92 GLY A N 1
ATOM 754 C CA . GLY A 1 92 ? 12.190 6.612 -7.582 1.00 91.94 92 GLY A CA 1
ATOM 755 C C . GLY A 1 92 ? 12.147 5.118 -7.917 1.00 91.94 92 GLY A C 1
ATOM 756 O O . GLY A 1 92 ? 12.080 4.749 -9.085 1.00 91.94 92 GLY A O 1
ATOM 757 N N . THR A 1 93 ? 12.134 4.253 -6.900 1.00 88.94 93 THR A N 1
ATOM 758 C CA . THR A 1 93 ? 12.032 2.797 -7.091 1.00 88.94 93 THR A CA 1
ATOM 759 C C . THR A 1 93 ? 10.673 2.401 -7.667 1.00 88.94 93 THR A C 1
ATOM 761 O O . THR A 1 93 ? 10.594 1.530 -8.531 1.00 88.94 93 THR A O 1
ATOM 764 N N . TYR A 1 94 ? 9.605 3.058 -7.212 1.00 91.75 94 TYR A N 1
ATOM 765 C CA . TYR A 1 94 ? 8.248 2.815 -7.687 1.00 91.75 94 TYR A CA 1
ATOM 766 C C . TYR A 1 94 ? 8.092 3.147 -9.181 1.00 91.75 94 TYR A C 1
ATOM 768 O O . TYR A 1 94 ? 7.606 2.315 -9.947 1.00 91.75 94 TYR A O 1
ATOM 776 N N . THR A 1 95 ? 8.568 4.314 -9.632 1.00 90.56 95 THR A N 1
ATOM 777 C CA . THR A 1 95 ? 8.386 4.759 -11.027 1.00 90.56 95 THR A CA 1
ATOM 778 C C . THR A 1 95 ? 9.346 4.115 -12.024 1.00 90.56 95 THR A C 1
ATOM 780 O O . THR A 1 95 ? 9.022 4.043 -13.211 1.00 90.56 95 THR A O 1
ATOM 783 N N . GLN A 1 96 ? 10.495 3.598 -11.571 1.00 84.31 96 GLN A N 1
ATOM 784 C CA . GLN A 1 96 ? 11.526 3.014 -12.439 1.00 84.31 96 GLN A CA 1
ATOM 785 C C . GLN A 1 96 ? 10.984 1.912 -13.365 1.00 84.31 96 GLN A C 1
ATOM 787 O O . GLN A 1 96 ? 11.411 1.780 -14.513 1.00 84.31 96 GLN A O 1
ATOM 792 N N . HIS A 1 97 ? 10.026 1.120 -12.883 1.00 72.62 97 HIS A N 1
ATOM 793 C CA . HIS A 1 97 ? 9.439 0.033 -13.664 1.00 72.62 97 HIS A CA 1
ATOM 794 C C . HIS A 1 97 ? 8.515 0.526 -14.782 1.00 72.62 97 HIS A C 1
ATOM 796 O O . HIS A 1 97 ? 8.530 -0.055 -15.867 1.00 72.62 97 HIS A O 1
ATOM 802 N N . ARG A 1 98 ? 7.767 1.616 -14.564 1.00 74.19 98 ARG A N 1
ATOM 803 C CA . ARG A 1 98 ? 6.887 2.187 -15.594 1.00 74.19 98 ARG A CA 1
ATOM 804 C C . ARG A 1 98 ? 7.698 2.731 -16.763 1.00 74.19 98 ARG A C 1
ATOM 806 O O . ARG A 1 98 ? 7.404 2.435 -17.916 1.00 74.19 98 ARG A O 1
ATOM 813 N N . GLU A 1 99 ? 8.776 3.444 -16.454 1.00 75.94 99 GLU A N 1
ATOM 814 C CA . GLU A 1 99 ? 9.713 3.943 -17.461 1.00 75.94 99 GLU A CA 1
ATOM 815 C C . GLU A 1 99 ? 10.367 2.787 -18.232 1.00 75.94 99 GLU A C 1
ATOM 817 O O . GLU A 1 99 ? 10.506 2.848 -19.452 1.00 75.94 99 GLU A O 1
ATOM 822 N N . ALA A 1 100 ? 10.730 1.694 -17.552 1.00 76.31 100 ALA A N 1
ATOM 823 C CA . ALA A 1 100 ? 11.267 0.506 -18.213 1.00 76.31 100 ALA A CA 1
ATOM 824 C C . ALA A 1 100 ? 10.249 -0.143 -19.169 1.00 76.31 100 ALA A C 1
ATOM 826 O O . ALA A 1 100 ? 10.616 -0.520 -20.283 1.00 76.31 100 ALA A O 1
ATOM 827 N N . GLU A 1 101 ? 8.978 -0.246 -18.776 1.00 72.25 101 GLU A N 1
ATOM 828 C CA . GLU A 1 101 ? 7.914 -0.770 -19.638 1.00 72.25 101 GLU A CA 1
ATOM 829 C C . GLU A 1 101 ? 7.621 0.128 -20.840 1.00 72.25 101 GLU A C 1
ATOM 831 O O . GLU A 1 101 ? 7.438 -0.377 -21.946 1.00 72.25 101 GLU A O 1
ATOM 836 N N . GLU A 1 102 ? 7.585 1.446 -20.653 1.00 76.00 102 GLU A N 1
ATOM 837 C CA . GLU A 1 102 ? 7.414 2.408 -21.745 1.00 76.00 102 GLU A CA 1
ATOM 838 C C . GLU A 1 102 ? 8.581 2.329 -22.735 1.00 76.00 102 GLU A C 1
ATOM 840 O O . GLU A 1 102 ? 8.363 2.259 -23.946 1.00 76.00 102 GLU A O 1
ATOM 845 N N . ASN A 1 103 ? 9.812 2.226 -22.232 1.00 78.19 103 ASN A N 1
ATOM 846 C CA . ASN A 1 103 ? 11.005 2.042 -23.056 1.00 78.19 103 ASN A CA 1
ATOM 847 C C . ASN A 1 103 ? 10.992 0.700 -23.809 1.00 78.19 103 ASN A C 1
ATOM 849 O O . ASN A 1 103 ? 11.357 0.643 -24.985 1.00 78.19 103 ASN A O 1
ATOM 853 N N . LEU A 1 104 ? 10.530 -0.381 -23.171 1.00 75.38 104 LEU A N 1
ATOM 854 C CA . LEU A 1 104 ? 10.341 -1.679 -23.827 1.00 75.38 104 LEU A CA 1
ATOM 855 C C . LEU A 1 104 ? 9.261 -1.604 -24.912 1.00 75.38 104 LEU A C 1
ATOM 857 O O . LEU A 1 104 ? 9.483 -2.081 -26.023 1.00 75.38 104 LEU A O 1
ATOM 861 N N . LYS A 1 105 ? 8.120 -0.963 -24.633 1.00 76.00 105 LYS A N 1
ATOM 862 C CA . LYS A 1 105 ? 7.052 -0.738 -25.622 1.00 76.00 105 LYS A CA 1
ATOM 863 C C . LYS A 1 105 ? 7.555 0.088 -26.807 1.00 76.00 105 LYS A C 1
ATOM 865 O O . LYS A 1 105 ? 7.219 -0.228 -27.945 1.00 76.00 105 LYS A O 1
ATOM 870 N N . ALA A 1 106 ? 8.401 1.088 -26.560 1.00 75.81 106 ALA A N 1
ATOM 871 C CA . ALA A 1 106 ? 9.031 1.880 -27.612 1.00 75.81 106 ALA A CA 1
ATOM 872 C C . ALA A 1 106 ? 9.984 1.044 -28.486 1.00 75.81 106 ALA A C 1
ATOM 874 O O . ALA A 1 106 ? 10.000 1.214 -29.703 1.00 75.81 106 ALA A O 1
ATOM 875 N N . PHE A 1 107 ? 10.740 0.109 -27.898 1.00 73.62 107 PHE A N 1
ATOM 876 C CA . PHE A 1 107 ? 11.652 -0.767 -28.643 1.00 73.62 107 PHE A CA 1
ATOM 877 C C . PHE A 1 107 ? 10.925 -1.826 -29.483 1.00 73.62 107 PHE A C 1
ATOM 879 O O . PHE A 1 107 ? 11.374 -2.188 -30.568 1.00 73.62 107 PHE A O 1
ATOM 886 N N . VAL A 1 108 ? 9.797 -2.332 -28.985 1.00 67.94 108 VAL A N 1
ATOM 887 C CA . VAL A 1 108 ? 9.053 -3.436 -29.605 1.00 67.94 108 VAL A CA 1
ATOM 888 C C . VAL A 1 108 ? 8.273 -2.998 -30.863 1.00 67.94 108 VAL A C 1
ATOM 890 O O . VAL A 1 108 ? 7.902 -3.837 -31.686 1.00 67.94 108 VAL A O 1
ATOM 893 N N . GLY A 1 109 ? 8.108 -1.690 -31.089 1.00 56.94 109 GLY A N 1
ATOM 894 C CA . GLY A 1 109 ? 7.420 -1.141 -32.259 1.00 56.94 109 GLY A CA 1
ATOM 895 C C . GLY A 1 109 ? 5.912 -1.455 -32.280 1.00 56.94 109 GLY A C 1
ATOM 896 O O . GLY A 1 109 ? 5.429 -2.332 -31.562 1.00 56.94 109 GLY A O 1
ATOM 897 N N . PRO A 1 110 ? 5.120 -0.765 -33.118 1.00 57.25 110 PRO A N 1
ATOM 898 C CA . PRO A 1 110 ? 3.658 -0.904 -33.146 1.00 57.25 110 PRO A CA 1
ATOM 899 C C . PRO A 1 110 ? 3.139 -2.280 -33.617 1.00 57.25 110 PRO A C 1
ATOM 901 O O . PRO A 1 110 ? 1.934 -2.464 -33.715 1.00 57.25 110 PRO A O 1
ATOM 904 N N . GLY A 1 111 ? 4.010 -3.255 -33.903 1.00 52.97 111 GLY A N 1
ATOM 905 C CA . GLY A 1 111 ? 3.641 -4.555 -34.477 1.00 52.97 111 GLY A CA 1
ATOM 906 C C . GLY A 1 111 ? 3.456 -5.716 -33.492 1.00 52.97 111 GLY A C 1
ATOM 907 O O . GLY A 1 111 ? 3.218 -6.832 -33.946 1.00 52.97 111 GLY A O 1
ATOM 908 N N . PHE A 1 112 ? 3.601 -5.508 -32.177 1.00 51.34 112 PHE A N 1
ATOM 909 C CA . PHE A 1 112 ? 3.566 -6.605 -31.187 1.00 51.34 112 PHE A CA 1
ATOM 910 C C . PHE A 1 112 ? 2.358 -6.579 -30.239 1.00 51.34 112 PHE A C 1
ATOM 912 O O . PHE A 1 112 ? 2.100 -7.564 -29.550 1.00 51.34 112 PHE A O 1
ATOM 919 N N . ASN A 1 113 ? 1.608 -5.473 -30.190 1.00 53.00 113 ASN A N 1
ATOM 920 C CA . ASN A 1 113 ? 0.434 -5.366 -29.317 1.00 53.00 113 ASN A CA 1
AT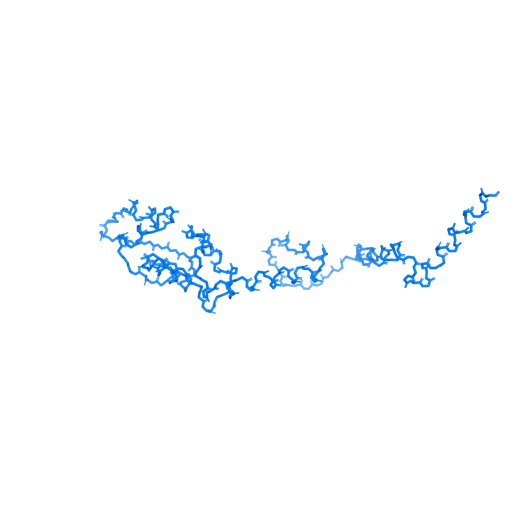OM 921 C C . ASN A 1 113 ? -0.770 -6.1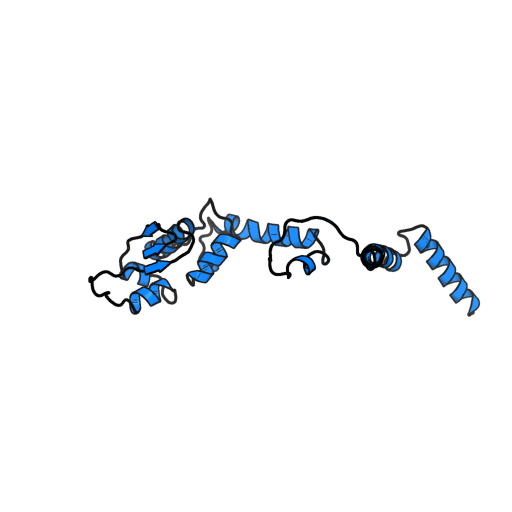79 -29.831 1.00 53.00 113 ASN A C 1
ATOM 923 O O . ASN A 1 113 ? -1.600 -6.576 -29.023 1.00 53.00 113 ASN A O 1
ATOM 927 N N . ASP A 1 114 ? -0.810 -6.534 -31.119 1.00 52.59 114 ASP A N 1
ATOM 928 C CA . ASP A 1 114 ? -1.917 -7.292 -31.734 1.00 52.59 114 ASP A CA 1
ATOM 929 C C . ASP A 1 114 ? -1.918 -8.804 -31.409 1.00 52.59 114 ASP A C 1
ATOM 931 O O . ASP A 1 114 ? -2.712 -9.560 -31.962 1.00 52.59 114 ASP A O 1
ATOM 935 N N . LEU A 1 115 ? -1.014 -9.281 -30.544 1.00 54.28 115 LEU A N 1
ATOM 936 C CA . LEU A 1 115 ? -0.912 -10.699 -30.153 1.00 54.28 115 LEU A CA 1
ATOM 937 C C . LEU A 1 115 ? -1.420 -10.989 -28.733 1.00 54.28 115 LEU A C 1
ATOM 939 O O . LEU A 1 115 ? -1.395 -12.146 -28.318 1.00 54.28 115 LEU A O 1
ATOM 943 N N . LYS A 1 116 ? -1.836 -9.971 -27.966 1.00 51.62 116 LYS A N 1
ATOM 944 C CA . LYS A 1 116 ? -2.249 -10.148 -26.560 1.00 51.62 116 LYS A CA 1
ATOM 945 C C . LYS A 1 116 ? -3.760 -10.274 -26.335 1.00 51.62 116 LYS A C 1
ATOM 947 O O . LYS A 1 116 ? -4.141 -10.644 -25.230 1.00 51.62 116 LYS A O 1
ATOM 952 N N . ASP A 1 117 ? -4.585 -10.067 -27.359 1.00 47.47 117 ASP A N 1
ATOM 953 C CA . ASP A 1 117 ? -6.051 -10.139 -27.252 1.00 47.47 117 ASP A CA 1
ATOM 954 C C . ASP A 1 117 ? -6.629 -11.481 -27.743 1.00 47.47 117 ASP A C 1
ATOM 956 O O . ASP A 1 117 ? -7.642 -11.512 -28.433 1.00 47.47 117 ASP A O 1
ATOM 960 N N . GLU A 1 118 ? -6.011 -12.609 -27.383 1.00 39.03 118 GLU A N 1
ATOM 961 C CA . GLU A 1 118 ? -6.672 -13.919 -27.484 1.00 39.03 118 GLU A CA 1
ATOM 962 C C . GLU A 1 118 ? -6.810 -14.517 -26.076 1.00 39.03 118 GLU A C 1
ATOM 964 O O . GLU A 1 118 ? -5.807 -14.648 -25.361 1.00 39.03 118 GLU A O 1
ATOM 969 N N . PRO A 1 119 ? -8.035 -14.851 -25.626 1.00 39.91 119 PRO A N 1
ATOM 970 C CA . PRO A 1 119 ? -8.247 -15.434 -24.314 1.00 39.91 119 PRO A CA 1
ATOM 971 C C . PRO A 1 119 ? -7.579 -16.810 -24.250 1.00 39.91 119 PRO A C 1
ATOM 973 O O . PRO A 1 119 ? -7.684 -17.632 -25.158 1.00 39.91 119 PRO A O 1
ATOM 976 N N . ALA A 1 120 ? -6.875 -17.052 -23.148 1.00 46.62 120 ALA A N 1
ATOM 977 C CA . ALA A 1 120 ? -6.207 -18.310 -22.874 1.00 46.62 120 ALA A CA 1
ATOM 978 C C . ALA A 1 120 ? -7.223 -19.457 -22.754 1.00 46.62 120 ALA A C 1
ATOM 980 O O . ALA A 1 120 ? -7.784 -19.686 -21.685 1.00 46.62 120 ALA A O 1
ATOM 981 N N . GLU A 1 121 ? -7.392 -20.233 -23.822 1.00 34.09 121 GLU A N 1
ATOM 982 C CA . GLU A 1 121 ? -7.885 -21.601 -23.723 1.00 34.09 121 GLU A CA 1
ATOM 983 C C . GLU A 1 121 ? -6.822 -22.577 -24.232 1.00 34.09 121 GLU A C 1
ATOM 985 O O . GLU A 1 121 ? -6.347 -22.515 -25.363 1.00 34.09 121 GLU A O 1
ATOM 990 N N . ASN A 1 122 ? -6.411 -23.437 -23.299 1.00 43.34 122 ASN A N 1
ATOM 991 C CA . ASN A 1 122 ? -5.652 -24.676 -23.435 1.00 43.34 122 ASN A CA 1
ATOM 992 C C . ASN A 1 122 ? -5.486 -25.195 -24.873 1.00 43.34 122 ASN A C 1
ATOM 994 O O . ASN A 1 122 ? -6.483 -25.466 -25.521 1.00 43.34 122 ASN A O 1
ATOM 998 N N . HIS A 1 123 ? -4.256 -25.501 -25.303 1.00 37.25 123 HIS A N 1
ATOM 999 C CA . HIS A 1 123 ? -3.893 -26.852 -25.762 1.00 37.25 123 HIS A CA 1
ATOM 1000 C C . HIS A 1 123 ? -2.413 -26.947 -26.175 1.00 37.25 123 HIS A C 1
ATOM 1002 O O . HIS A 1 123 ? -1.945 -26.366 -27.149 1.00 37.25 123 HIS A O 1
ATOM 1008 N N . MET A 1 124 ? -1.687 -27.779 -25.429 1.00 42.44 124 MET A N 1
ATOM 1009 C CA . MET A 1 124 ? -0.505 -28.513 -25.877 1.00 42.44 124 MET A CA 1
ATOM 1010 C C . MET A 1 124 ? -0.904 -29.443 -27.040 1.00 42.44 124 MET A C 1
ATOM 1012 O O . MET A 1 124 ? -1.720 -30.340 -26.825 1.00 42.44 124 MET A O 1
ATOM 1016 N N . GLY A 1 125 ? -0.321 -29.287 -28.236 1.00 29.88 125 GLY A N 1
ATOM 1017 C CA . GLY A 1 125 ? -0.454 -30.290 -29.304 1.00 29.88 125 GLY A CA 1
ATOM 1018 C C . GLY A 1 125 ? -0.225 -29.806 -30.742 1.00 29.88 125 GLY A C 1
ATOM 1019 O O . GLY A 1 125 ? -1.079 -29.165 -31.325 1.00 29.88 125 GLY A O 1
ATOM 1020 N N . SER A 1 126 ? 0.923 -30.189 -31.309 1.00 35.12 126 SER A N 1
ATOM 1021 C CA . SER A 1 126 ? 1.091 -30.877 -32.607 1.00 35.12 126 SER A CA 1
ATOM 1022 C C . SER A 1 126 ? 0.245 -30.500 -33.853 1.00 35.12 126 SER A C 1
ATOM 1024 O O . SER A 1 126 ? -0.961 -30.693 -33.875 1.00 35.12 126 SER A O 1
ATOM 1026 N N . TYR A 1 127 ? 0.973 -30.234 -34.955 1.00 29.89 127 TYR A N 1
ATOM 1027 C CA . TYR A 1 127 ? 0.635 -30.431 -36.385 1.00 29.89 127 TYR A CA 1
ATOM 1028 C C . TYR A 1 127 ? -0.491 -29.604 -37.044 1.00 29.89 127 TYR A C 1
ATOM 1030 O O . TYR A 1 127 ? -1.658 -29.724 -36.704 1.00 29.89 127 TYR A O 1
ATOM 1038 N N . GLY A 1 128 ? -0.144 -28.948 -38.164 1.00 30.97 128 GLY A N 1
ATOM 1039 C CA . GLY A 1 128 ? -1.076 -28.768 -39.289 1.00 30.97 128 GLY A CA 1
ATOM 1040 C C . GLY A 1 128 ? -1.197 -27.359 -39.875 1.00 30.97 128 GLY A C 1
ATOM 1041 O O . GLY A 1 128 ? -2.055 -26.593 -39.473 1.00 30.97 128 GLY A O 1
ATOM 1042 N N . SER A 1 129 ? -0.368 -27.067 -40.882 1.00 37.53 129 SER A N 1
ATOM 1043 C CA . SER A 1 129 ? -0.694 -26.323 -42.113 1.00 37.53 129 SER A CA 1
ATOM 1044 C C . SER A 1 129 ? -1.890 -25.348 -42.120 1.00 37.53 129 SER A C 1
ATOM 1046 O O . SER A 1 129 ? -3.025 -25.778 -42.295 1.00 37.53 129 SER A O 1
ATOM 1048 N N . ILE A 1 130 ? -1.602 -24.046 -42.229 1.00 34.69 130 ILE A N 1
ATOM 1049 C CA . ILE A 1 130 ? -2.209 -23.203 -43.275 1.00 34.69 130 ILE A CA 1
ATOM 1050 C C . ILE A 1 130 ? -1.217 -22.119 -43.696 1.00 34.69 130 ILE A C 1
ATOM 1052 O O . ILE A 1 130 ? -0.918 -21.159 -42.991 1.00 34.69 130 ILE A O 1
ATOM 1056 N N . ASN A 1 131 ? -0.642 -22.368 -44.863 1.00 47.25 131 ASN A N 1
ATOM 1057 C CA . ASN A 1 131 ? 0.295 -21.530 -45.573 1.00 47.25 131 ASN A CA 1
ATOM 1058 C C . ASN A 1 131 ? -0.526 -20.620 -46.488 1.00 47.25 131 ASN A C 1
ATOM 1060 O O . ASN A 1 131 ? -0.808 -21.020 -47.603 1.00 47.25 131 ASN A O 1
ATOM 1064 N N . GLU A 1 132 ? -0.966 -19.460 -46.002 1.00 45.50 132 GLU A N 1
ATOM 1065 C CA . GLU A 1 132 ? -1.406 -18.317 -46.817 1.00 45.50 132 GLU A CA 1
ATOM 1066 C C . GLU A 1 132 ? -1.679 -17.131 -45.870 1.00 45.50 132 GLU A C 1
ATOM 1068 O O . GLU A 1 132 ? -2.402 -17.285 -44.896 1.00 45.50 132 GLU A O 1
ATOM 1073 N N . LEU A 1 133 ? -1.062 -15.968 -46.148 1.00 46.66 133 LEU A N 1
ATOM 1074 C CA . LEU A 1 133 ? -1.115 -14.657 -45.445 1.00 46.66 133 LEU A CA 1
ATOM 1075 C C . LEU A 1 133 ? 0.114 -14.208 -44.614 1.00 46.66 133 LEU A C 1
ATOM 1077 O O . LEU A 1 133 ? 0.174 -13.040 -44.230 1.00 46.66 133 LEU A O 1
ATOM 1081 N N . ASN A 1 134 ? 1.161 -15.026 -44.437 1.00 55.31 134 ASN A N 1
ATOM 1082 C CA . ASN A 1 134 ? 2.360 -14.615 -43.669 1.00 55.31 134 ASN A CA 1
ATOM 1083 C C . ASN A 1 134 ? 3.457 -13.878 -44.466 1.00 55.31 134 ASN A C 1
ATOM 1085 O O . ASN A 1 134 ? 4.313 -13.223 -43.873 1.00 55.31 134 ASN A O 1
ATOM 1089 N N . CYS A 1 135 ? 3.467 -13.947 -45.800 1.00 55.72 135 CYS A N 1
ATOM 1090 C CA . CYS A 1 135 ? 4.507 -13.281 -46.595 1.00 55.72 135 CYS A CA 1
ATOM 1091 C C . CYS A 1 135 ? 4.266 -11.770 -46.721 1.00 55.72 135 CYS A C 1
ATOM 1093 O O . CYS A 1 135 ? 5.205 -10.985 -46.617 1.00 55.72 135 CYS A O 1
ATOM 1095 N N . TRP A 1 136 ? 3.009 -11.355 -46.883 1.00 55.62 136 TRP A N 1
ATOM 1096 C CA . TRP A 1 136 ? 2.663 -9.958 -47.139 1.00 55.62 136 TRP A CA 1
ATOM 1097 C C . TRP A 1 136 ? 2.899 -9.066 -45.920 1.00 55.62 136 TRP A C 1
ATOM 1099 O O . TRP A 1 136 ? 3.507 -8.008 -46.051 1.00 55.62 136 TRP A O 1
ATOM 1109 N N . LYS A 1 137 ? 2.570 -9.557 -44.717 1.00 62.16 137 LYS A N 1
ATOM 1110 C CA . LYS A 1 137 ? 2.872 -8.877 -43.445 1.00 62.16 137 LYS A CA 1
ATOM 1111 C C . LYS A 1 137 ? 4.376 -8.701 -43.193 1.00 62.16 137 LYS A C 1
ATOM 1113 O O . LYS A 1 137 ? 4.779 -7.760 -42.522 1.00 62.16 137 LYS A O 1
ATOM 1118 N N . ARG A 1 138 ? 5.215 -9.581 -43.751 1.00 61.88 138 ARG A N 1
ATOM 1119 C CA . ARG A 1 138 ? 6.681 -9.510 -43.634 1.00 61.88 138 ARG A CA 1
ATOM 1120 C C . ARG A 1 138 ? 7.316 -8.585 -44.676 1.00 61.88 138 ARG A C 1
ATOM 1122 O O . ARG A 1 138 ? 8.327 -7.954 -44.387 1.00 61.88 138 ARG A O 1
ATOM 1129 N N . ILE A 1 139 ? 6.733 -8.509 -45.872 1.00 64.19 139 ILE A N 1
ATOM 1130 C CA . ILE A 1 139 ? 7.236 -7.684 -46.981 1.00 64.19 139 ILE A CA 1
ATOM 1131 C C . ILE A 1 139 ? 6.769 -6.225 -46.847 1.00 64.19 139 ILE A C 1
ATOM 1133 O O . ILE A 1 139 ? 7.495 -5.316 -47.240 1.00 64.19 139 ILE A O 1
ATOM 1137 N N . GLN A 1 140 ? 5.600 -5.985 -46.247 1.00 74.50 140 GLN A N 1
ATOM 1138 C CA . GLN A 1 140 ? 5.014 -4.654 -46.066 1.00 74.50 140 GLN A CA 1
ATOM 1139 C C . GLN A 1 140 ? 5.956 -3.623 -45.405 1.00 74.50 140 GLN A C 1
ATOM 1141 O O . GLN A 1 140 ? 6.155 -2.569 -46.009 1.00 74.50 140 GLN A O 1
ATOM 1146 N N . PRO A 1 141 ? 6.573 -3.875 -44.232 1.00 66.25 141 PRO A N 1
ATOM 1147 C CA . PRO A 1 141 ? 7.431 -2.874 -43.591 1.00 66.25 141 PRO A CA 1
ATOM 1148 C C . PRO A 1 141 ? 8.701 -2.591 -44.403 1.00 66.25 141 PRO A C 1
ATOM 1150 O O . PRO A 1 141 ? 9.099 -1.439 -44.540 1.00 66.25 141 PRO A O 1
ATOM 1153 N N . GLN A 1 142 ? 9.278 -3.623 -45.027 1.00 65.19 142 GLN A N 1
ATOM 1154 C CA . GLN A 1 142 ? 10.466 -3.485 -45.875 1.00 65.19 142 GLN A CA 1
ATOM 1155 C C . GLN A 1 142 ? 10.178 -2.653 -47.130 1.00 65.19 142 GLN A C 1
ATOM 1157 O O . GLN A 1 142 ? 11.034 -1.907 -47.593 1.00 65.19 142 GLN A O 1
ATOM 1162 N N . LEU A 1 143 ? 8.969 -2.770 -47.683 1.00 66.12 143 LEU A N 1
ATOM 1163 C CA . LEU A 1 143 ? 8.553 -1.997 -48.847 1.00 66.12 143 LEU A CA 1
ATOM 1164 C C . LEU A 1 143 ? 8.296 -0.525 -48.489 1.00 66.12 143 LEU A C 1
ATOM 1166 O O . LEU A 1 143 ? 8.700 0.358 -49.243 1.00 66.12 143 LEU A O 1
ATOM 1170 N N . TRP A 1 144 ? 7.672 -0.256 -47.339 1.00 68.19 144 TRP A N 1
ATOM 1171 C CA . TRP A 1 144 ? 7.420 1.110 -46.863 1.00 68.19 144 TRP A CA 1
ATOM 1172 C C . TRP A 1 144 ? 8.720 1.871 -46.594 1.00 68.19 144 TRP A C 1
ATOM 1174 O O . TRP A 1 144 ? 8.889 2.981 -47.087 1.00 68.19 144 TRP A O 1
ATOM 1184 N N . GLU A 1 145 ? 9.687 1.232 -45.935 1.00 65.62 145 GLU A N 1
ATOM 1185 C CA . GLU A 1 145 ? 11.009 1.812 -45.667 1.00 65.62 145 GLU A CA 1
ATOM 1186 C C . GLU A 1 145 ? 11.772 2.151 -46.964 1.00 65.62 145 GLU A C 1
ATOM 1188 O O . GLU A 1 145 ? 12.459 3.167 -47.059 1.00 65.62 145 GLU A O 1
ATOM 1193 N N . THR A 1 146 ? 11.603 1.346 -48.021 1.00 65.38 146 THR A N 1
ATOM 1194 C CA . THR A 1 146 ? 12.197 1.646 -49.337 1.00 65.38 146 THR A CA 1
ATOM 1195 C C . THR A 1 146 ? 11.496 2.762 -50.113 1.00 65.38 146 THR A C 1
ATOM 1197 O O . THR A 1 146 ? 12.120 3.359 -50.991 1.00 65.38 146 THR A O 1
ATOM 1200 N N . LEU A 1 147 ? 10.220 3.031 -49.823 1.00 65.06 147 LEU A N 1
ATOM 1201 C CA . LEU A 1 147 ? 9.433 4.081 -50.476 1.00 65.06 147 LEU A CA 1
ATOM 1202 C C . LEU A 1 147 ? 9.607 5.440 -49.791 1.00 65.06 147 LEU A C 1
ATOM 1204 O O . LEU A 1 147 ? 9.696 6.449 -50.490 1.00 65.06 147 LEU A O 1
ATOM 1208 N N . ASP A 1 148 ? 9.694 5.459 -48.460 1.00 66.81 148 ASP A N 1
ATOM 1209 C CA . ASP A 1 148 ? 9.895 6.689 -47.688 1.00 66.81 148 ASP A CA 1
ATOM 1210 C C . ASP A 1 148 ? 11.324 7.235 -47.836 1.00 66.81 148 ASP A C 1
ATOM 1212 O O . ASP A 1 148 ? 11.530 8.450 -47.806 1.00 66.81 148 ASP A O 1
ATOM 1216 N N . GLU A 1 149 ? 12.315 6.364 -48.075 1.00 65.19 149 GLU A N 1
ATOM 1217 C CA . GLU A 1 149 ? 13.719 6.761 -48.173 1.00 65.19 149 GLU A CA 1
ATOM 1218 C C . GLU A 1 149 ? 14.359 6.309 -49.504 1.00 65.19 149 GLU A C 1
ATOM 1220 O O . GLU A 1 149 ? 14.989 5.250 -49.607 1.00 65.19 149 GLU A O 1
ATOM 1225 N N . PRO A 1 150 ? 14.256 7.122 -50.574 1.00 58.84 150 PRO A N 1
ATOM 1226 C CA . PRO A 1 150 ? 14.559 6.694 -51.943 1.00 58.84 150 PRO A CA 1
ATOM 1227 C C . PRO A 1 150 ? 16.057 6.436 -52.216 1.00 58.84 150 PRO A C 1
ATOM 1229 O O . PRO A 1 150 ? 16.448 6.026 -53.314 1.00 58.84 150 PRO A O 1
ATOM 1232 N N . HIS A 1 151 ? 16.923 6.648 -51.221 1.00 60.22 151 HIS A N 1
ATOM 1233 C CA . HIS A 1 151 ? 18.357 6.371 -51.286 1.00 60.22 151 HIS A CA 1
ATOM 1234 C C . HIS A 1 151 ? 18.791 5.098 -50.537 1.00 60.22 151 HIS A C 1
ATOM 1236 O O . HIS A 1 151 ? 19.958 4.718 -50.678 1.00 60.22 151 HIS A O 1
ATOM 1242 N N . SER A 1 152 ? 17.893 4.417 -49.810 1.00 64.38 152 SER A N 1
ATOM 1243 C CA . SER A 1 152 ? 18.251 3.323 -48.887 1.00 64.38 152 SER A CA 1
ATOM 1244 C C . SER A 1 152 ? 18.706 2.030 -49.583 1.00 64.38 152 SER A C 1
ATOM 1246 O O . SER A 1 152 ? 19.454 1.235 -49.017 1.00 64.38 152 SER A O 1
ATOM 1248 N N . SER A 1 153 ? 18.327 1.820 -50.849 1.00 65.94 153 SER A N 1
ATOM 1249 C CA . SER A 1 153 ? 18.554 0.557 -51.562 1.00 65.94 153 SER A CA 1
ATOM 1250 C C . SER A 1 153 ? 18.889 0.747 -53.047 1.00 65.94 153 SER A C 1
ATOM 1252 O O . SER A 1 153 ? 18.473 1.709 -53.695 1.00 65.94 153 SER A O 1
ATOM 1254 N N . LYS A 1 154 ? 19.620 -0.217 -53.637 1.00 61.50 154 LYS A N 1
ATOM 1255 C CA . LYS A 1 154 ? 19.883 -0.265 -55.091 1.00 61.50 154 LYS A CA 1
ATOM 1256 C C . LYS A 1 154 ? 18.582 -0.338 -55.908 1.00 61.50 154 LYS A C 1
ATOM 1258 O O . LYS A 1 154 ? 18.544 0.208 -57.004 1.00 61.50 154 LYS A O 1
ATOM 1263 N N . MET A 1 155 ? 17.527 -0.962 -55.372 1.00 60.50 155 MET A N 1
ATOM 1264 C CA . MET A 1 155 ? 16.197 -1.025 -56.002 1.00 60.50 155 MET A CA 1
ATOM 1265 C C . MET A 1 155 ? 15.443 0.312 -55.927 1.00 60.50 155 MET A C 1
ATOM 1267 O O . MET A 1 155 ? 14.834 0.712 -56.917 1.00 60.50 155 MET A O 1
ATOM 1271 N N . ALA A 1 156 ? 15.569 1.053 -54.822 1.00 60.97 156 ALA A N 1
ATOM 1272 C CA . ALA A 1 156 ? 14.967 2.383 -54.668 1.00 60.97 156 ALA A CA 1
ATOM 1273 C C . ALA A 1 156 ? 15.544 3.396 -55.682 1.00 60.97 156 ALA A C 1
ATOM 1275 O O . ALA A 1 156 ? 14.822 4.198 -56.276 1.00 60.97 156 ALA A O 1
ATOM 1276 N N . LYS A 1 157 ? 16.839 3.271 -56.009 1.00 63.53 157 LYS A N 1
ATOM 1277 C CA . LYS A 1 157 ? 17.484 4.064 -57.072 1.00 63.53 157 LYS A CA 1
ATOM 1278 C C . LYS A 1 157 ? 16.936 3.756 -58.471 1.00 63.53 157 LYS A C 1
ATOM 1280 O O . LYS A 1 157 ? 16.817 4.669 -59.282 1.00 63.53 157 LYS A O 1
ATOM 1285 N N . VAL A 1 158 ? 16.571 2.501 -58.760 1.00 71.31 158 VAL A N 1
ATOM 1286 C CA . VAL A 1 158 ? 15.941 2.122 -60.042 1.00 71.31 158 VAL A CA 1
ATOM 1287 C C . VAL A 1 158 ? 14.534 2.718 -60.153 1.00 71.31 158 VAL A C 1
ATOM 1289 O O . VAL A 1 158 ? 14.167 3.201 -61.222 1.00 71.31 158 VAL A O 1
ATOM 1292 N N . GLN A 1 159 ? 13.775 2.765 -59.053 1.00 69.75 159 GLN A N 1
ATOM 1293 C CA . GLN A 1 159 ? 12.474 3.444 -59.013 1.00 69.75 159 GLN A CA 1
ATOM 1294 C C . GLN A 1 159 ? 12.596 4.960 -59.222 1.00 69.75 159 GLN A C 1
ATOM 1296 O O . GLN A 1 159 ? 11.834 5.512 -60.012 1.00 69.75 159 GLN A O 1
ATOM 1301 N N . LEU A 1 160 ? 13.587 5.621 -58.610 1.00 67.00 160 LEU A N 1
ATOM 1302 C CA . LEU A 1 160 ? 13.887 7.039 -58.861 1.00 67.00 160 LEU A CA 1
ATOM 1303 C C . LEU A 1 160 ? 14.202 7.312 -60.339 1.00 67.00 160 LEU A C 1
ATOM 1305 O O . LEU A 1 160 ? 13.668 8.257 -60.916 1.00 67.00 160 LEU A O 1
ATOM 1309 N N . ILE A 1 161 ? 15.032 6.470 -60.964 1.00 71.25 161 ILE A N 1
ATOM 1310 C CA . ILE A 1 161 ? 15.394 6.603 -62.383 1.00 71.25 161 ILE A CA 1
ATOM 1311 C C . ILE A 1 161 ? 14.163 6.399 -63.275 1.00 71.25 161 ILE A C 1
ATOM 1313 O O . ILE A 1 161 ? 13.939 7.185 -64.190 1.00 71.25 161 ILE A O 1
ATOM 1317 N N . LEU A 1 162 ? 13.318 5.402 -62.992 1.00 72.12 162 LEU A N 1
ATOM 1318 C CA . LEU A 1 162 ? 12.069 5.188 -63.732 1.00 72.12 162 LEU A CA 1
ATOM 1319 C C . LEU A 1 162 ? 11.103 6.369 -63.583 1.00 72.12 162 LEU A C 1
ATOM 1321 O O . LEU A 1 162 ? 10.531 6.811 -64.578 1.00 72.12 162 LEU A O 1
ATOM 1325 N N . TYR A 1 163 ? 10.958 6.920 -62.375 1.00 74.88 163 TYR A N 1
ATOM 1326 C CA . TYR A 1 163 ? 10.105 8.082 -62.126 1.00 74.88 163 TYR A CA 1
ATOM 1327 C C . TYR A 1 163 ? 10.624 9.329 -62.859 1.00 74.88 163 TYR A C 1
ATOM 1329 O O . TYR A 1 163 ? 9.841 10.032 -63.496 1.00 74.88 163 TYR A O 1
ATOM 1337 N N . GLN A 1 164 ? 11.944 9.554 -62.864 1.00 69.44 164 GLN A N 1
ATOM 1338 C CA . GLN A 1 164 ? 12.597 10.618 -63.637 1.00 69.44 164 GLN A CA 1
ATOM 1339 C C . GLN A 1 164 ? 12.456 10.417 -65.154 1.00 69.44 164 GLN A C 1
ATOM 1341 O O . GLN A 1 164 ? 12.214 11.375 -65.881 1.00 69.44 164 GLN A O 1
ATOM 1346 N N . CYS A 1 165 ? 12.546 9.184 -65.657 1.00 65.31 165 CYS A N 1
ATOM 1347 C CA . CYS A 1 165 ? 12.335 8.893 -67.077 1.00 65.31 165 CYS A CA 1
ATOM 1348 C C . CYS A 1 165 ? 10.875 9.099 -67.511 1.00 65.31 165 CYS A C 1
ATOM 1350 O O . CYS A 1 165 ? 10.628 9.531 -68.637 1.00 65.31 165 CYS A O 1
ATOM 1352 N N . ILE A 1 166 ? 9.906 8.806 -66.638 1.00 70.75 166 ILE A N 1
ATOM 1353 C CA . ILE A 1 166 ? 8.477 9.021 -66.910 1.00 70.75 166 ILE A CA 1
ATOM 1354 C C . ILE A 1 166 ? 8.138 10.519 -66.907 1.00 70.75 166 ILE A C 1
ATOM 1356 O O . ILE A 1 166 ? 7.365 10.960 -67.759 1.00 70.75 166 ILE A O 1
ATOM 1360 N N . THR A 1 167 ? 8.724 11.315 -66.006 1.00 63.16 167 THR A N 1
ATOM 1361 C CA . THR A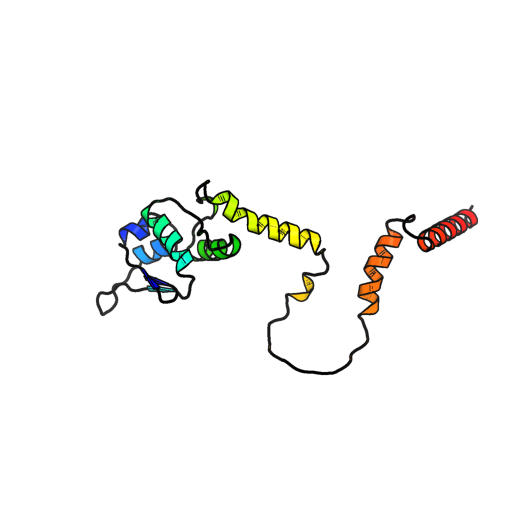 1 167 ? 8.522 12.774 -65.987 1.00 63.16 167 THR A CA 1
ATOM 1362 C C . THR A 1 167 ? 9.225 13.479 -67.147 1.00 63.16 167 THR A C 1
ATOM 1364 O O . THR A 1 167 ? 8.635 14.383 -67.732 1.00 63.16 167 THR A O 1
ATOM 1367 N N . TYR A 1 168 ? 10.408 13.019 -67.571 1.00 58.03 168 TYR A N 1
ATOM 1368 C CA . TYR A 1 168 ? 11.105 13.564 -68.747 1.00 58.03 168 TYR A CA 1
ATOM 1369 C C . TYR A 1 168 ? 10.422 13.258 -70.087 1.00 58.03 168 TYR A C 1
ATOM 1371 O O . TYR A 1 168 ? 10.624 13.990 -71.045 1.00 58.03 168 TYR A O 1
ATOM 1379 N N . LYS A 1 169 ? 9.597 12.205 -70.179 1.00 54.81 169 LYS A N 1
ATOM 1380 C CA . LYS A 1 169 ? 8.817 11.890 -71.394 1.00 54.81 169 LYS A CA 1
ATOM 1381 C C . LYS A 1 169 ? 7.525 12.710 -71.537 1.00 54.81 169 LYS A C 1
ATOM 1383 O O . LYS A 1 169 ? 6.805 12.524 -72.515 1.00 54.81 169 LYS A O 1
ATOM 1388 N N . LYS A 1 170 ? 7.202 13.547 -70.545 1.00 52.16 170 LYS A N 1
ATOM 1389 C CA . LYS A 1 170 ? 6.010 14.413 -70.498 1.00 52.16 170 LYS A CA 1
ATOM 1390 C C . LYS A 1 170 ? 6.324 15.907 -70.699 1.00 52.16 170 LYS A C 1
ATOM 1392 O O . LYS A 1 170 ? 5.412 16.719 -70.551 1.00 52.16 170 LYS A O 1
ATOM 1397 N N . VAL A 1 171 ? 7.568 16.250 -71.042 1.00 49.47 171 VAL A N 1
ATOM 1398 C CA . VAL A 1 171 ? 8.013 17.582 -71.499 1.00 49.47 171 VAL A CA 1
ATOM 1399 C C . VAL A 1 171 ? 8.404 17.471 -72.965 1.00 49.47 171 VAL A C 1
ATOM 1401 O O . VAL A 1 171 ? 8.044 18.389 -73.730 1.00 49.47 171 VAL A O 1
#

Radius of gyration: 28.66 Å; chains: 1; bounding box: 43×48×90 Å

Organism: Nematostella vectensis (NCBI:txid45351)

Sequence (171 aa):
INVGGFRHETSVSTLQNIPDTRLSWIAENSTVNEDNKREYFFDRHPTAFCQVLNFYRTGKLHCPTEMCGPMFEEELIFWGIDEKQMEPCCWGTYTQHREAEENLKAFVGPGFNDLKDEPAENHMGSYGSINELNCWKRIQPQLWETLDEPHSSKMAKVQLILYQCITYKKV

InterPro domains:
  IPR000210 BTB/POZ domain [SM00225] (1-97)
  IPR003131 Potassium channel tetramerisation-type BTB domain [PF02214] (1-89)
  IPR003974 Potassium channel, voltage dependent, Kv3 [PR01498] (40-53)
  IPR003974 Potassium channel, voltage dependent, Kv3 [PR01498] (55-70)
  IPR003974 Potassium channel, voltage dependent, Kv3 [PR01498] (73-94)
  IPR003974 Potassium channel, voltage dependent, Kv3 [PR01498] (147-159)
  IPR011333 SKP1/BTB/POZ domain superfamily [G3DSA:3.30.710.10] (1-107)
  IPR011333 SKP1/BTB/POZ domain superfamily [SSF54695] (1-97)
  IPR028325 Voltage-gated potassium channel [PTHR11537] (1-161)

Secondary structure (DSSP, 8-state):
-EETTEE----HHHHTSSTTSHHHHHHHT-PPPTTS----EE-S-HHHHHHHHHHHHHS-B---TTS-HHHHHHHHHHHT--GGGB-HHHHHHHHHHHHHHHHHHHHH-TTSGGGS-S-------------SSHHHHHHHHHHHHHHH-TTSSHHHHHHHHHHHHHHHTT-